Protein AF-A0A9E4CI07-F1 (afdb_monomer)

Structure (mmCIF, N/CA/C/O backbone):
data_AF-A0A9E4CI07-F1
#
_entry.id   AF-A0A9E4CI07-F1
#
loop_
_atom_site.group_PDB
_atom_site.id
_atom_site.type_symbol
_atom_site.label_atom_id
_atom_site.label_alt_id
_atom_site.label_comp_id
_atom_site.label_asym_id
_atom_site.label_entity_id
_atom_site.label_seq_id
_atom_site.pdbx_PDB_ins_code
_atom_site.Cartn_x
_atom_site.Cartn_y
_atom_site.Cartn_z
_atom_site.occupancy
_atom_site.B_iso_or_equiv
_atom_site.auth_seq_id
_atom_site.auth_comp_id
_atom_site.auth_asym_id
_atom_site.auth_atom_id
_atom_site.pdbx_PDB_model_num
ATOM 1 N N . MET A 1 1 ? 0.307 12.487 28.487 1.00 50.69 1 MET A N 1
ATOM 2 C CA . MET A 1 1 ? -0.354 12.007 27.255 1.00 50.69 1 MET A CA 1
ATOM 3 C C . MET A 1 1 ? 0.708 11.924 26.175 1.00 50.69 1 MET A C 1
ATOM 5 O O . MET A 1 1 ? 1.473 12.874 26.058 1.00 50.69 1 MET A O 1
ATOM 9 N N . ALA A 1 2 ? 0.831 10.793 25.477 1.00 63.06 2 ALA A N 1
ATOM 10 C CA . ALA A 1 2 ? 1.761 10.687 24.354 1.00 63.06 2 ALA A CA 1
ATOM 11 C C . ALA A 1 2 ? 1.263 11.586 23.209 1.00 63.06 2 ALA A C 1
ATOM 13 O O . ALA A 1 2 ? 0.061 11.643 22.947 1.00 63.06 2 ALA A O 1
ATOM 14 N N . GLY A 1 3 ? 2.168 12.349 22.594 1.00 70.44 3 GLY A N 1
ATOM 15 C CA . GLY A 1 3 ? 1.852 13.155 21.414 1.00 70.44 3 GLY A CA 1
ATOM 16 C C . GLY A 1 3 ? 1.550 12.277 20.193 1.00 70.44 3 GLY A C 1
ATOM 17 O O . GLY A 1 3 ? 1.716 11.058 20.268 1.00 70.44 3 GLY A O 1
ATOM 18 N N . PRO A 1 4 ? 1.113 12.872 19.070 1.00 83.50 4 PRO A N 1
ATOM 19 C CA . PRO A 1 4 ? 0.959 12.131 17.822 1.00 83.50 4 PRO A CA 1
ATOM 20 C C . PRO A 1 4 ? 2.275 11.429 17.462 1.00 83.50 4 PRO A C 1
ATOM 22 O O . PRO A 1 4 ? 3.349 12.029 17.547 1.00 83.50 4 PRO A O 1
ATOM 25 N N . ALA A 1 5 ? 2.188 10.162 17.066 1.00 91.12 5 ALA A N 1
ATOM 26 C CA . ALA A 1 5 ? 3.336 9.399 16.605 1.00 91.12 5 ALA A CA 1
ATOM 27 C C . ALA A 1 5 ? 3.464 9.536 15.086 1.00 91.12 5 ALA A C 1
ATOM 29 O O . ALA A 1 5 ? 2.497 9.336 14.349 1.00 91.12 5 ALA A O 1
ATOM 30 N N . VAL A 1 6 ? 4.669 9.866 14.624 1.00 95.12 6 VAL A N 1
ATOM 31 C CA . VAL A 1 6 ? 5.031 9.878 13.204 1.00 95.12 6 VAL A CA 1
ATOM 32 C C . VAL A 1 6 ? 6.136 8.856 13.001 1.00 95.12 6 VAL A C 1
ATOM 34 O O . VAL A 1 6 ? 7.165 8.915 13.672 1.00 95.12 6 VAL A O 1
ATOM 37 N N . THR A 1 7 ? 5.933 7.929 12.069 1.00 96.62 7 THR A N 1
ATOM 38 C CA . THR A 1 7 ? 6.939 6.939 11.676 1.00 96.62 7 THR A CA 1
ATOM 39 C C . THR A 1 7 ? 7.285 7.125 10.208 1.00 96.62 7 THR A C 1
ATOM 41 O O . THR A 1 7 ? 6.399 7.179 9.360 1.00 96.62 7 THR A O 1
ATOM 44 N N . ALA A 1 8 ? 8.580 7.206 9.910 1.00 97.81 8 ALA A N 1
ATOM 45 C CA . ALA A 1 8 ? 9.100 7.205 8.552 1.00 97.81 8 ALA A CA 1
ATOM 46 C C . ALA A 1 8 ? 9.945 5.949 8.335 1.00 97.81 8 ALA A C 1
ATOM 48 O O . ALA A 1 8 ? 10.816 5.628 9.143 1.00 97.81 8 ALA A O 1
ATOM 49 N N . THR A 1 9 ? 9.702 5.244 7.237 1.00 98.06 9 THR A N 1
ATOM 50 C CA . THR A 1 9 ? 10.473 4.063 6.841 1.00 98.06 9 THR A CA 1
ATOM 51 C C . THR A 1 9 ? 10.940 4.241 5.409 1.00 98.06 9 THR A C 1
ATOM 53 O O . THR A 1 9 ? 10.159 4.645 4.554 1.00 98.06 9 THR A O 1
ATOM 56 N N . LEU A 1 10 ? 12.212 3.947 5.152 1.00 97.94 10 LEU A N 1
ATOM 57 C CA . LEU A 1 10 ? 12.842 4.026 3.837 1.00 97.94 10 LEU A CA 1
ATOM 58 C C . LEU A 1 10 ? 13.632 2.739 3.600 1.00 97.94 10 LEU A C 1
ATOM 60 O O . LEU A 1 10 ? 14.233 2.206 4.532 1.00 97.94 10 LEU A O 1
ATOM 64 N N . GLY A 1 11 ? 13.649 2.252 2.364 1.00 95.06 11 GLY A N 1
ATOM 65 C CA . GLY A 1 11 ? 14.369 1.037 2.000 1.00 95.06 11 GLY A CA 1
ATOM 66 C C . GLY A 1 11 ? 14.844 1.048 0.553 1.00 95.06 11 GLY A C 1
ATOM 67 O O . GLY A 1 11 ? 14.189 1.608 -0.326 1.00 95.06 11 GLY A O 1
ATOM 68 N N . GLY A 1 12 ? 15.995 0.417 0.324 1.00 92.25 12 GLY A N 1
ATOM 69 C CA . GLY A 1 12 ? 16.526 0.101 -0.998 1.00 92.25 12 GLY A CA 1
ATOM 70 C C . GLY A 1 12 ? 16.619 -1.413 -1.155 1.00 92.25 12 GLY A C 1
ATOM 71 O O . GLY A 1 12 ? 17.187 -2.086 -0.297 1.00 92.25 12 GLY A O 1
ATOM 72 N N . PHE A 1 13 ? 16.063 -1.943 -2.239 1.00 86.69 13 PHE A N 1
ATOM 73 C CA . PHE A 1 13 ? 15.939 -3.377 -2.475 1.00 86.69 13 PHE A CA 1
ATOM 74 C C . PHE A 1 13 ? 16.586 -3.732 -3.809 1.00 86.69 13 PHE A C 1
ATOM 76 O O . PHE A 1 13 ? 16.235 -3.172 -4.847 1.00 86.69 13 PHE A O 1
ATOM 83 N N . ASN A 1 14 ? 17.542 -4.654 -3.772 1.00 79.44 14 ASN A N 1
ATOM 84 C CA . ASN A 1 14 ? 18.097 -5.292 -4.959 1.00 79.44 14 ASN A CA 1
ATOM 85 C C . ASN A 1 14 ? 17.428 -6.664 -5.090 1.00 79.44 14 ASN A C 1
ATOM 87 O O . ASN A 1 14 ? 17.238 -7.334 -4.075 1.00 79.44 14 ASN A O 1
ATOM 91 N N . GLY A 1 15 ? 17.018 -7.039 -6.300 1.00 66.94 15 GLY A N 1
ATOM 92 C CA . GLY A 1 15 ? 16.229 -8.239 -6.564 1.00 66.94 15 GLY A CA 1
ATOM 93 C C . GLY A 1 15 ? 16.784 -9.519 -5.935 1.00 66.94 15 GLY A C 1
ATOM 94 O O . GLY A 1 15 ? 17.980 -9.677 -5.692 1.00 66.94 15 GLY A O 1
ATOM 95 N N . ASN A 1 16 ? 15.891 -10.471 -5.679 1.00 58.31 16 ASN A N 1
ATOM 96 C CA . ASN A 1 16 ? 16.243 -11.737 -5.054 1.00 58.31 16 ASN A CA 1
ATOM 97 C C . ASN A 1 16 ? 16.946 -12.604 -6.108 1.00 58.31 16 ASN A C 1
ATOM 99 O O . ASN A 1 16 ? 16.318 -13.019 -7.080 1.00 58.31 16 ASN A O 1
ATOM 103 N N . ARG A 1 17 ? 18.233 -12.876 -5.891 1.00 47.97 17 ARG A N 1
ATOM 104 C CA . ARG A 1 17 ? 19.199 -13.624 -6.722 1.00 47.97 17 ARG A CA 1
ATOM 105 C C . ARG A 1 17 ? 18.847 -15.109 -6.989 1.00 47.97 17 ARG A C 1
ATOM 107 O O . ARG A 1 17 ? 19.738 -15.945 -7.054 1.00 47.97 17 ARG A O 1
ATOM 114 N N . SER A 1 18 ? 17.564 -15.461 -7.077 1.00 50.44 18 SER A N 1
ATOM 115 C CA . SER A 1 18 ? 17.084 -16.807 -7.397 1.00 50.44 18 SER A CA 1
ATOM 116 C C . SER A 1 18 ? 17.097 -16.987 -8.913 1.00 50.44 18 SER A C 1
ATOM 118 O O . SER A 1 18 ? 16.406 -16.257 -9.621 1.00 50.44 18 SER A O 1
ATOM 120 N N . GLU A 1 19 ? 17.869 -17.966 -9.383 1.00 46.06 19 GLU A N 1
ATOM 121 C CA . GLU A 1 19 ? 18.378 -18.208 -10.749 1.00 46.06 19 GLU A CA 1
ATOM 122 C C . GLU A 1 19 ? 17.332 -18.399 -11.877 1.00 46.06 19 GLU A C 1
ATOM 124 O O . GLU A 1 19 ? 17.650 -18.860 -12.967 1.00 46.06 19 GLU A O 1
ATOM 129 N N . THR A 1 20 ? 16.076 -18.019 -11.654 1.00 52.41 20 THR A N 1
ATOM 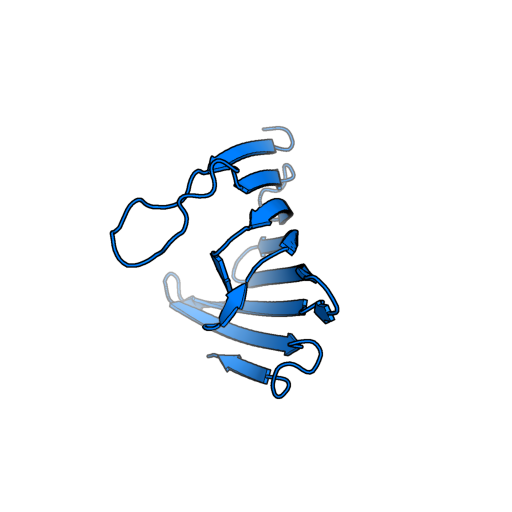130 C CA . THR A 1 20 ? 14.975 -18.043 -12.634 1.00 52.41 20 THR A CA 1
ATOM 131 C C . THR A 1 20 ? 14.353 -16.665 -12.868 1.00 52.41 20 THR A C 1
ATOM 133 O O . THR A 1 20 ? 13.658 -16.473 -13.862 1.00 52.41 20 THR A O 1
ATOM 136 N N . ASN A 1 21 ? 14.615 -15.691 -11.990 1.00 48.59 21 ASN A N 1
ATOM 137 C CA . ASN A 1 21 ? 14.212 -14.300 -12.171 1.00 48.59 21 ASN A CA 1
ATOM 138 C C . ASN A 1 21 ? 15.457 -13.504 -12.569 1.00 48.59 21 ASN A C 1
ATOM 140 O O . ASN A 1 21 ? 16.321 -13.237 -11.738 1.00 48.59 21 ASN A O 1
ATOM 144 N N . ASN A 1 22 ? 15.540 -13.110 -13.840 1.00 49.50 22 ASN A N 1
ATOM 145 C CA . ASN A 1 22 ? 16.594 -12.258 -14.404 1.00 49.50 22 ASN A CA 1
ATOM 146 C C . ASN A 1 22 ? 16.543 -10.808 -13.866 1.00 49.50 22 ASN A C 1
ATOM 148 O O . ASN A 1 22 ? 16.730 -9.845 -14.606 1.00 49.50 22 ASN A O 1
ATOM 152 N N . ASN A 1 23 ? 16.305 -10.622 -12.570 1.00 47.88 23 ASN A N 1
ATOM 153 C CA . ASN A 1 23 ? 16.393 -9.328 -11.911 1.00 47.88 23 ASN A CA 1
ATOM 154 C C . ASN A 1 23 ? 17.830 -9.059 -11.433 1.00 47.88 23 ASN A C 1
ATOM 156 O O . ASN A 1 23 ? 18.054 -8.709 -10.279 1.00 47.88 23 ASN A O 1
ATOM 160 N N . ASP A 1 24 ? 18.803 -9.260 -12.324 1.00 52.44 24 ASP A N 1
ATOM 161 C CA . ASP A 1 24 ? 20.186 -8.812 -12.152 1.00 52.44 24 ASP A CA 1
ATOM 162 C C . ASP A 1 24 ? 20.383 -7.598 -13.065 1.00 52.44 24 ASP A C 1
ATOM 164 O O . ASP A 1 24 ? 20.875 -7.689 -14.190 1.00 52.44 24 ASP A O 1
ATOM 168 N N . ASN A 1 25 ? 19.819 -6.462 -12.651 1.00 56.94 25 ASN A N 1
ATOM 169 C CA . ASN A 1 25 ? 19.789 -5.252 -13.476 1.00 56.94 25 ASN A CA 1
ATOM 170 C C . ASN A 1 25 ? 20.648 -4.106 -12.913 1.00 56.94 25 ASN A C 1
ATOM 172 O O . ASN A 1 25 ? 20.726 -3.054 -13.545 1.00 56.94 25 ASN A O 1
ATOM 176 N N . GLY A 1 26 ? 21.322 -4.319 -11.775 1.00 61.16 26 GLY A N 1
ATOM 177 C CA . GLY A 1 26 ? 22.159 -3.315 -11.110 1.00 61.16 26 GLY A CA 1
ATOM 178 C C . GLY A 1 26 ? 21.396 -2.084 -10.600 1.00 61.16 26 GLY A C 1
ATOM 179 O O . GLY A 1 26 ? 22.027 -1.116 -10.180 1.00 61.16 26 GLY A O 1
ATOM 180 N N . GLU A 1 27 ? 20.062 -2.097 -10.640 1.00 78.75 27 GLU A N 1
ATOM 181 C CA . GLU A 1 27 ? 19.195 -0.969 -10.312 1.00 78.75 27 GLU A CA 1
ATOM 182 C C . GLU A 1 27 ? 18.280 -1.349 -9.133 1.00 78.75 27 GLU A C 1
ATOM 184 O O . GLU A 1 27 ? 17.633 -2.394 -9.111 1.00 78.75 27 GLU A O 1
ATOM 189 N N . PHE A 1 28 ? 18.264 -0.507 -8.098 1.00 86.50 28 PHE A N 1
ATOM 190 C CA . P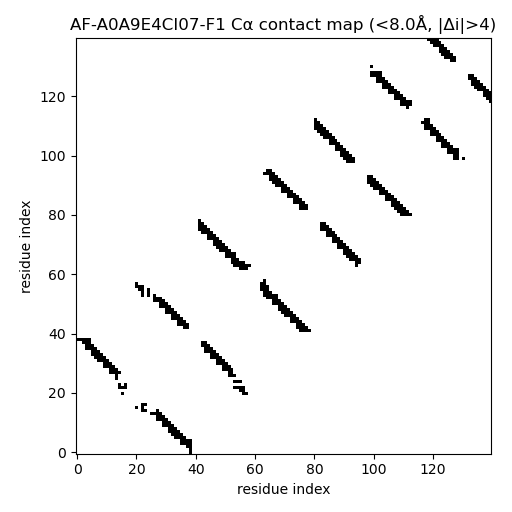HE A 1 28 ? 17.490 -0.758 -6.882 1.00 86.50 28 PHE A CA 1
ATOM 191 C C . PHE A 1 28 ? 16.032 -0.307 -7.049 1.00 86.50 28 PHE A C 1
ATOM 193 O O . PHE A 1 28 ? 15.742 0.701 -7.699 1.00 86.50 28 PHE A O 1
ATOM 200 N N . LEU A 1 29 ? 15.118 -1.009 -6.379 1.00 89.31 29 LEU A N 1
ATOM 201 C CA . LEU A 1 29 ? 13.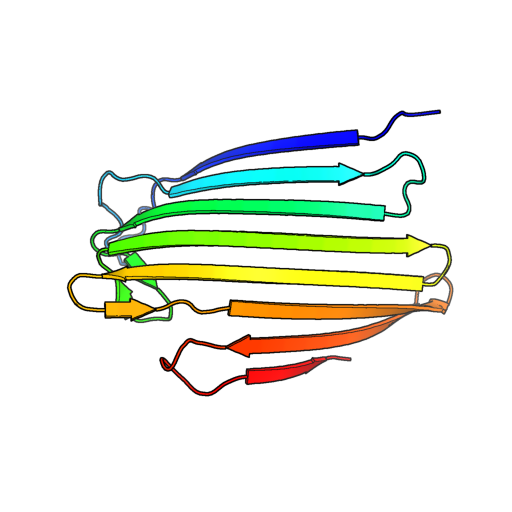821 -0.460 -5.994 1.00 89.31 29 LEU A CA 1
ATOM 202 C C . LEU A 1 29 ? 14.022 0.384 -4.735 1.00 89.31 29 LEU A C 1
ATOM 204 O O . LEU A 1 29 ? 14.536 -0.111 -3.733 1.00 89.31 29 LEU A O 1
ATOM 208 N N . TYR A 1 30 ? 13.575 1.632 -4.764 1.00 94.31 30 TYR A N 1
ATOM 209 C CA . TYR A 1 30 ? 13.506 2.483 -3.581 1.00 94.31 30 TYR A CA 1
ATOM 210 C C . TYR A 1 30 ? 12.059 2.578 -3.132 1.00 94.31 30 TYR A C 1
ATOM 212 O O . TYR A 1 30 ? 11.186 2.834 -3.959 1.00 94.31 30 TYR A O 1
ATOM 220 N N . ALA A 1 31 ? 11.802 2.392 -1.842 1.00 97.44 31 ALA A N 1
ATOM 221 C CA . ALA A 1 31 ? 10.470 2.539 -1.274 1.00 97.44 31 ALA A CA 1
ATOM 222 C C . ALA A 1 31 ? 10.509 3.344 0.021 1.00 97.44 31 ALA A C 1
ATOM 224 O O . ALA A 1 31 ? 11.489 3.310 0.769 1.00 97.44 31 ALA A O 1
ATOM 225 N N . GLY A 1 32 ? 9.419 4.055 0.282 1.00 98.12 32 GLY A N 1
ATOM 226 C CA . GLY A 1 32 ? 9.228 4.820 1.498 1.00 98.12 32 GLY A CA 1
ATOM 227 C C . GLY A 1 32 ? 7.786 4.779 1.979 1.00 98.12 32 GLY A C 1
ATOM 228 O O . GLY A 1 32 ? 6.859 4.641 1.179 1.00 98.12 32 GLY A O 1
ATOM 229 N N . ARG A 1 33 ? 7.612 4.921 3.292 1.00 98.38 33 ARG A N 1
ATOM 230 C CA . ARG A 1 33 ? 6.314 5.048 3.955 1.00 98.38 33 ARG A CA 1
ATOM 231 C C . ARG A 1 33 ? 6.382 6.105 5.048 1.00 98.38 33 ARG A C 1
ATOM 233 O O . ARG A 1 33 ? 7.343 6.138 5.817 1.00 98.38 33 ARG A O 1
ATOM 240 N N . LEU A 1 34 ? 5.343 6.927 5.124 1.00 98.31 34 LEU A N 1
ATOM 241 C CA . LEU A 1 34 ? 5.064 7.799 6.259 1.00 98.31 34 LEU A CA 1
ATOM 242 C C . LEU A 1 34 ? 3.767 7.329 6.910 1.00 98.31 34 LEU A C 1
ATOM 244 O O . LEU A 1 34 ? 2.772 7.145 6.214 1.00 98.31 34 LEU A O 1
ATOM 248 N N . ALA A 1 35 ? 3.790 7.135 8.224 1.00 97.38 35 ALA A N 1
ATOM 249 C CA . ALA A 1 35 ? 2.629 6.760 9.018 1.00 97.38 35 ALA A CA 1
ATOM 250 C C . ALA A 1 35 ? 2.410 7.764 10.153 1.00 97.38 35 ALA A C 1
ATOM 252 O O . ALA A 1 35 ? 3.364 8.184 10.814 1.00 97.38 35 ALA A O 1
ATOM 253 N N . LEU A 1 36 ? 1.152 8.132 10.376 1.00 96.00 36 LEU A N 1
ATOM 254 C CA . LEU A 1 36 ? 0.695 9.030 11.428 1.00 96.00 36 LEU A CA 1
ATOM 255 C C . LEU A 1 36 ? -0.328 8.296 12.297 1.00 96.00 36 LEU A C 1
ATOM 257 O O . LEU A 1 36 ? -1.343 7.831 11.787 1.00 96.00 36 LEU A O 1
ATOM 261 N N . ALA A 1 37 ? -0.104 8.284 13.607 1.00 94.38 37 ALA A N 1
ATOM 262 C CA . ALA A 1 37 ? -1.093 7.872 14.596 1.00 94.38 37 ALA A CA 1
ATOM 263 C C . ALA A 1 37 ? -1.363 9.049 15.550 1.00 94.38 37 ALA A C 1
ATOM 265 O O . ALA A 1 37 ? -0.510 9.372 16.388 1.00 94.38 37 ALA A O 1
ATOM 266 N N . PRO A 1 38 ? -2.501 9.758 15.412 1.00 88.69 38 PRO A N 1
ATOM 267 C CA . PRO A 1 38 ? -2.884 10.818 16.333 1.00 88.69 38 PRO A CA 1
ATOM 268 C C . PRO A 1 38 ? -3.025 10.311 17.771 1.00 88.69 38 PRO A C 1
ATOM 270 O O . PRO A 1 38 ? -3.257 9.132 18.029 1.00 88.69 38 PRO A O 1
ATOM 273 N N . SER A 1 39 ? -2.935 11.230 18.729 1.00 83.06 39 SER A N 1
ATOM 274 C CA . SER A 1 39 ? -2.903 10.928 20.165 1.00 83.06 39 SER A CA 1
ATOM 275 C C . SER A 1 39 ? -4.155 10.235 20.722 1.00 83.06 39 SER A C 1
ATOM 277 O O . SER A 1 39 ? -4.097 9.712 21.832 1.00 83.06 39 SER A O 1
ATOM 279 N N . SER A 1 40 ? -5.271 10.204 19.983 1.00 81.94 40 SER A N 1
ATOM 280 C CA . SER A 1 40 ? -6.456 9.421 20.357 1.00 81.94 40 SER A CA 1
ATOM 281 C C . SER A 1 40 ? -6.242 7.909 20.232 1.00 81.94 40 SER A C 1
ATOM 283 O O . SER A 1 40 ? -6.998 7.153 20.830 1.00 81.94 40 SER A O 1
ATOM 285 N N . GLY A 1 41 ? -5.246 7.456 19.459 1.00 80.50 41 GLY A N 1
ATOM 286 C CA . GLY A 1 41 ? -4.952 6.037 19.225 1.00 80.50 41 GLY A CA 1
ATOM 287 C C . GLY A 1 41 ? -5.966 5.304 18.337 1.00 80.50 41 GLY A C 1
ATOM 288 O O . GLY A 1 41 ? -5.670 4.219 17.853 1.00 80.50 41 GLY A O 1
ATOM 289 N N . SER A 1 42 ? -7.135 5.896 18.082 1.00 94.06 42 SER A N 1
ATOM 290 C CA . SER A 1 42 ? -8.197 5.299 17.265 1.00 94.06 42 SER A CA 1
ATOM 291 C C . SER A 1 42 ? -8.003 5.469 15.764 1.00 94.06 42 SER A C 1
ATOM 293 O O . SER A 1 42 ? -8.781 4.903 15.012 1.00 94.06 42 SER A O 1
ATOM 295 N N . LEU A 1 43 ? -7.054 6.291 15.308 1.00 96.00 43 LEU A N 1
ATOM 296 C CA . LEU A 1 43 ? -6.839 6.586 13.891 1.00 96.00 43 LEU A CA 1
ATOM 297 C C . LEU A 1 43 ? -5.381 6.326 13.518 1.00 96.00 43 LEU A C 1
ATOM 299 O O . LEU A 1 43 ? -4.469 6.746 14.222 1.00 96.00 43 LEU A O 1
ATOM 303 N N . GLU A 1 44 ? -5.175 5.702 12.371 1.00 97.12 44 GLU A N 1
ATOM 304 C CA . GLU A 1 44 ? -3.886 5.549 11.714 1.00 97.12 44 GLU A CA 1
ATOM 305 C C . GLU A 1 44 ? -4.043 5.975 10.255 1.00 97.12 44 GLU A C 1
ATOM 307 O O . GLU A 1 44 ? -5.037 5.646 9.603 1.00 97.12 44 GLU A O 1
ATOM 312 N N . LEU A 1 45 ? -3.072 6.735 9.757 1.00 97.69 45 LEU A N 1
ATOM 313 C CA . LEU A 1 45 ? -2.979 7.163 8.366 1.00 97.69 45 LEU A CA 1
ATOM 314 C C . LEU A 1 45 ? -1.612 6.773 7.818 1.00 97.69 45 LEU A C 1
ATOM 316 O O . LEU A 1 45 ? -0.600 6.952 8.499 1.00 97.69 45 LEU A O 1
ATOM 320 N N . GLY A 1 46 ? -1.573 6.308 6.577 1.00 98.19 46 GLY A N 1
ATOM 321 C CA . GLY A 1 46 ? -0.349 5.940 5.884 1.00 98.19 46 GLY A CA 1
ATOM 322 C C . GLY A 1 46 ? -0.312 6.479 4.464 1.00 98.19 46 GLY A C 1
ATOM 323 O O . GLY A 1 46 ? -1.332 6.556 3.785 1.00 98.19 46 GLY A O 1
ATOM 324 N N . VAL A 1 47 ? 0.882 6.847 4.006 1.00 98.62 47 VAL A N 1
ATOM 325 C CA . VAL A 1 47 ? 1.178 7.054 2.584 1.00 98.62 47 VAL A CA 1
ATOM 326 C C . VAL A 1 47 ? 2.467 6.333 2.233 1.00 98.62 47 VAL A C 1
ATOM 328 O O . VAL A 1 47 ? 3.431 6.345 3.005 1.00 98.62 47 VAL A O 1
ATOM 331 N N . ASN A 1 48 ? 2.504 5.712 1.063 1.00 98.44 48 ASN A N 1
ATOM 332 C CA . ASN A 1 48 ? 3.661 4.985 0.562 1.00 98.44 48 ASN A CA 1
ATOM 333 C C . ASN A 1 48 ? 3.954 5.349 -0.888 1.00 98.44 48 ASN A C 1
ATOM 335 O O . ASN A 1 48 ? 3.055 5.640 -1.673 1.00 98.44 48 ASN A O 1
ATOM 339 N N . ALA A 1 49 ? 5.230 5.293 -1.247 1.00 98.50 49 ALA A N 1
ATOM 340 C CA . ALA A 1 49 ? 5.674 5.429 -2.622 1.00 98.50 49 ALA A CA 1
ATOM 341 C C . ALA A 1 49 ? 6.863 4.509 -2.885 1.00 98.50 49 ALA A C 1
ATOM 343 O O . ALA A 1 49 ? 7.682 4.264 -1.997 1.00 98.50 49 ALA A O 1
ATOM 344 N N . ALA A 1 50 ? 6.967 4.015 -4.112 1.00 97.00 50 ALA A N 1
ATOM 345 C CA . ALA A 1 50 ? 8.098 3.229 -4.560 1.00 97.00 50 ALA A CA 1
ATOM 346 C C . ALA A 1 50 ? 8.462 3.555 -6.008 1.00 97.00 50 ALA A C 1
ATOM 348 O O . ALA A 1 50 ? 7.611 3.921 -6.818 1.00 97.00 50 ALA A O 1
ATOM 349 N N . TYR A 1 51 ? 9.742 3.420 -6.336 1.00 95.38 51 TYR A N 1
ATOM 350 C CA . TYR A 1 51 ? 10.269 3.689 -7.663 1.00 95.38 51 TYR A CA 1
ATOM 351 C C . TYR A 1 51 ? 11.371 2.697 -8.024 1.00 95.38 51 TYR A C 1
ATOM 353 O O . TYR A 1 51 ? 12.291 2.467 -7.237 1.00 95.38 51 TYR A O 1
ATOM 361 N N . SER A 1 52 ? 11.305 2.159 -9.238 1.00 92.00 52 SER A N 1
ATOM 362 C CA . SER A 1 52 ? 12.374 1.374 -9.849 1.00 92.00 52 SER A CA 1
ATOM 363 C C . SER A 1 52 ? 12.519 1.691 -11.332 1.00 92.00 52 SER A C 1
ATOM 365 O O . SER A 1 52 ? 11.624 2.217 -12.003 1.00 92.00 52 SER A O 1
ATOM 367 N N . ARG A 1 53 ? 13.688 1.341 -11.853 1.00 90.75 53 ARG A N 1
ATOM 368 C CA . ARG A 1 53 ? 13.928 1.164 -13.276 1.00 90.75 53 ARG A CA 1
ATOM 369 C C . ARG A 1 53 ? 14.279 -0.297 -13.479 1.00 90.75 53 ARG A C 1
ATOM 371 O O . ARG A 1 53 ? 15.189 -0.819 -12.846 1.00 90.75 53 ARG A O 1
ATOM 378 N N . ASP A 1 54 ? 13.521 -0.946 -14.337 1.00 86.88 54 ASP A N 1
ATOM 379 C CA . ASP A 1 54 ? 13.539 -2.385 -14.493 1.00 86.88 54 ASP A CA 1
ATOM 380 C C . ASP A 1 54 ? 14.027 -2.721 -15.901 1.00 86.88 54 ASP A C 1
ATOM 382 O O . ASP A 1 54 ? 13.602 -2.113 -16.887 1.00 86.88 54 ASP A O 1
ATOM 386 N N . ARG A 1 55 ? 14.950 -3.679 -16.013 1.00 79.88 55 ARG A N 1
ATOM 387 C CA . ARG A 1 55 ? 15.445 -4.161 -17.316 1.00 79.88 55 ARG A CA 1
ATOM 388 C C . ARG A 1 55 ? 14.845 -5.498 -17.732 1.00 79.88 55 ARG A C 1
ATOM 390 O O . ARG A 1 55 ? 14.774 -5.759 -18.928 1.00 79.88 55 ARG A O 1
ATOM 397 N N . ASN A 1 56 ? 14.463 -6.315 -16.754 1.00 77.56 56 ASN A N 1
ATOM 398 C CA . ASN A 1 56 ? 13.886 -7.642 -16.950 1.00 77.56 56 ASN A CA 1
ATOM 399 C C . ASN A 1 56 ? 13.149 -8.106 -15.676 1.00 77.56 56 ASN A C 1
ATOM 401 O O . ASN A 1 56 ? 13.434 -9.165 -15.119 1.00 77.56 56 ASN A O 1
ATOM 405 N N . ALA A 1 57 ? 12.272 -7.250 -15.147 1.00 79.31 57 ALA A N 1
ATOM 406 C CA . ALA A 1 57 ? 11.421 -7.623 -14.019 1.00 79.31 57 ALA A CA 1
ATOM 407 C C . ALA A 1 57 ? 10.207 -8.409 -14.523 1.00 79.31 57 ALA A C 1
ATOM 409 O O . ALA A 1 57 ? 9.800 -8.235 -15.663 1.00 79.31 57 ALA A O 1
ATOM 410 N N . THR A 1 58 ? 9.587 -9.210 -13.663 1.00 79.19 58 THR A N 1
ATOM 411 C CA . THR A 1 58 ? 8.268 -9.789 -13.949 1.00 79.19 58 THR A CA 1
ATOM 412 C C . THR A 1 58 ? 7.205 -8.930 -13.268 1.00 79.19 58 THR A C 1
ATOM 414 O O . THR A 1 58 ? 7.252 -8.746 -12.049 1.00 79.19 58 THR A O 1
ATOM 417 N N . VAL A 1 59 ? 6.261 -8.380 -14.031 1.00 76.25 59 VAL A N 1
ATOM 418 C CA . VAL A 1 59 ? 5.140 -7.569 -13.528 1.00 76.25 59 VAL A CA 1
ATOM 419 C C . VAL A 1 59 ? 3.849 -8.144 -14.096 1.00 76.25 59 VAL A C 1
ATOM 421 O O . VAL A 1 59 ? 3.729 -8.298 -15.303 1.00 76.25 59 VAL A O 1
ATOM 424 N N . ALA A 1 60 ? 2.901 -8.494 -13.221 1.00 72.38 60 ALA A N 1
ATOM 425 C CA . ALA A 1 60 ? 1.640 -9.146 -13.601 1.00 72.38 60 ALA A CA 1
ATOM 426 C C . ALA A 1 60 ? 1.814 -10.428 -14.452 1.00 72.38 60 ALA A C 1
ATOM 428 O O . ALA A 1 60 ? 0.965 -10.755 -15.270 1.00 72.38 60 ALA A O 1
ATOM 429 N N . GLY A 1 61 ? 2.914 -11.162 -14.248 1.00 73.81 61 GLY A N 1
ATOM 430 C CA . GLY A 1 61 ? 3.228 -12.384 -15.001 1.00 73.81 61 GLY A CA 1
ATOM 431 C C . GLY A 1 61 ? 3.966 -12.155 -16.323 1.00 73.81 61 GLY A C 1
ATOM 432 O O . GLY A 1 61 ? 4.433 -13.122 -16.913 1.00 73.81 61 GLY A O 1
ATOM 433 N N . GLU A 1 62 ? 4.151 -10.901 -16.741 1.00 76.56 62 GLU A N 1
ATOM 434 C CA . GLU A 1 62 ? 4.807 -10.528 -17.997 1.00 76.56 62 GLU A CA 1
ATOM 435 C C . GLU A 1 62 ? 6.204 -9.937 -17.763 1.00 76.56 62 GLU A C 1
ATOM 437 O O . GLU A 1 62 ? 6.477 -9.319 -16.726 1.00 76.56 62 GLU A O 1
ATOM 442 N N . SER A 1 63 ? 7.101 -10.094 -18.743 1.00 82.69 63 SER A N 1
ATOM 443 C CA . SER A 1 63 ? 8.418 -9.444 -18.706 1.00 82.69 63 SER A CA 1
ATOM 444 C C . SER A 1 63 ? 8.266 -7.933 -18.899 1.00 82.69 63 SER A C 1
ATOM 446 O O . SER A 1 63 ? 7.662 -7.455 -19.858 1.00 82.69 63 SER A O 1
ATOM 448 N N . PHE A 1 64 ? 8.848 -7.167 -17.984 1.00 84.56 64 PHE A N 1
ATOM 449 C CA . PHE A 1 64 ? 8.769 -5.720 -17.926 1.00 84.56 64 PHE A CA 1
ATOM 450 C C . PHE A 1 64 ? 10.159 -5.086 -17.991 1.00 84.56 64 PHE A C 1
ATOM 452 O O . PHE A 1 64 ? 11.067 -5.383 -17.204 1.00 84.56 64 PHE A O 1
ATOM 459 N N . ARG A 1 65 ? 10.281 -4.131 -18.916 1.00 88.81 65 ARG A N 1
ATOM 460 C CA . ARG A 1 65 ? 11.429 -3.242 -19.065 1.00 88.81 65 ARG A CA 1
ATOM 461 C C . ARG A 1 65 ? 10.941 -1.803 -19.132 1.00 88.81 65 ARG A C 1
ATOM 463 O O . ARG A 1 65 ? 10.233 -1.434 -20.069 1.00 88.81 65 ARG A O 1
ATOM 470 N N . GLY A 1 66 ? 11.339 -0.976 -18.174 1.00 91.38 66 GLY A N 1
ATOM 471 C CA . GLY A 1 66 ? 10.791 0.367 -18.074 1.00 91.38 66 GLY A CA 1
ATOM 472 C C . GLY A 1 66 ? 11.028 1.068 -16.746 1.00 91.38 66 GLY A C 1
ATOM 473 O O . GLY A 1 66 ? 11.867 0.669 -15.944 1.00 91.38 66 GLY A O 1
ATOM 474 N N . LYS A 1 67 ? 10.280 2.149 -16.527 1.00 93.69 67 LYS A N 1
ATOM 475 C CA . LYS A 1 67 ? 10.177 2.821 -15.228 1.00 93.69 67 LYS A CA 1
ATOM 476 C C . LYS A 1 67 ? 8.905 2.354 -14.545 1.00 93.69 67 LYS A C 1
ATOM 478 O O . 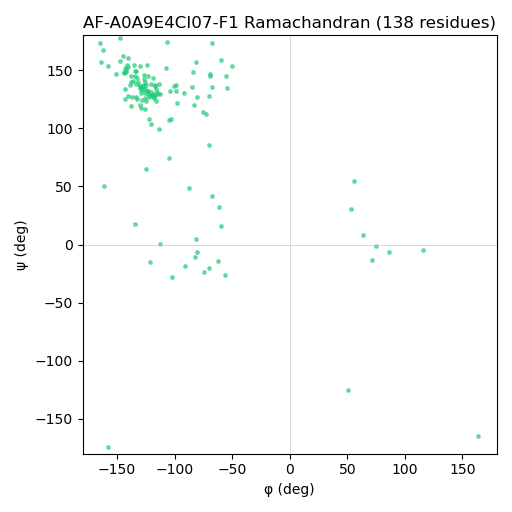LYS A 1 67 ? 7.840 2.398 -15.158 1.00 93.69 67 LYS A O 1
ATOM 483 N N . ARG A 1 68 ? 9.014 1.981 -13.278 1.00 93.00 68 ARG A N 1
ATOM 484 C CA . ARG A 1 68 ? 7.877 1.647 -12.432 1.00 93.00 68 ARG A CA 1
ATOM 485 C C . ARG A 1 68 ? 7.823 2.622 -11.271 1.00 93.00 68 ARG A C 1
ATOM 487 O O . ARG A 1 68 ? 8.803 2.803 -10.553 1.00 93.00 68 ARG A O 1
ATOM 494 N N . PHE A 1 69 ? 6.666 3.234 -11.096 1.00 95.94 69 PHE A N 1
ATOM 495 C CA . PHE A 1 69 ? 6.327 4.030 -9.929 1.00 95.94 69 PHE A CA 1
ATOM 496 C C . PHE A 1 69 ? 5.096 3.416 -9.272 1.00 95.94 69 PHE A C 1
ATOM 498 O O . PHE A 1 69 ? 4.176 3.016 -9.977 1.00 95.94 69 PHE A O 1
ATOM 505 N N . LEU A 1 70 ? 5.084 3.337 -7.947 1.00 97.19 70 LEU A N 1
ATOM 506 C CA . LEU A 1 70 ? 3.913 2.966 -7.164 1.00 97.19 70 LEU A CA 1
ATOM 507 C C . LEU A 1 70 ? 3.669 4.042 -6.119 1.00 97.19 70 LEU A C 1
ATOM 509 O O . LEU A 1 70 ? 4.618 4.562 -5.534 1.00 97.19 70 LEU A O 1
ATOM 513 N N . ALA A 1 71 ? 2.407 4.338 -5.857 1.00 98.56 71 ALA A N 1
ATOM 514 C CA . ALA A 1 71 ? 1.989 5.180 -4.755 1.00 98.56 71 ALA A CA 1
ATOM 515 C C . ALA A 1 71 ? 0.718 4.616 -4.135 1.00 98.56 71 ALA A C 1
ATOM 517 O O . ALA A 1 71 ? -0.075 3.958 -4.804 1.00 98.56 71 ALA A O 1
ATOM 518 N N . GLY A 1 72 ? 0.522 4.886 -2.857 1.00 98.69 72 GLY A N 1
ATOM 519 C CA . GLY A 1 72 ? -0.683 4.485 -2.164 1.00 98.69 72 GLY A CA 1
ATOM 520 C C . GLY A 1 72 ? -0.849 5.214 -0.851 1.00 98.69 72 GLY A C 1
ATOM 521 O O . GLY A 1 72 ? 0.025 5.970 -0.412 1.00 98.69 72 GLY A O 1
ATOM 522 N N . GLY A 1 73 ? -1.999 4.981 -0.246 1.00 98.69 73 GLY A N 1
ATOM 523 C CA . GLY A 1 73 ? -2.282 5.441 1.093 1.00 98.69 73 GLY A CA 1
ATOM 524 C C . GLY A 1 73 ? -3.377 4.617 1.729 1.00 98.69 73 GLY A C 1
ATOM 525 O O . GLY A 1 73 ? -4.227 4.048 1.045 1.00 98.69 73 GLY A O 1
ATOM 526 N N . ASP A 1 74 ? -3.337 4.579 3.048 1.00 98.69 74 ASP A N 1
ATOM 527 C CA . ASP A 1 74 ? -4.241 3.800 3.869 1.00 98.69 74 ASP A CA 1
ATOM 528 C C . ASP A 1 74 ? -4.741 4.609 5.058 1.00 98.69 74 ASP A C 1
ATOM 530 O O . ASP A 1 74 ? -4.116 5.562 5.533 1.00 98.69 74 ASP A O 1
ATOM 534 N N . ILE A 1 75 ? -5.915 4.208 5.517 1.00 98.44 75 ILE A N 1
ATOM 535 C CA . ILE A 1 75 ? -6.551 4.700 6.723 1.00 98.44 75 ILE A CA 1
ATOM 536 C C . ILE A 1 75 ? -7.048 3.503 7.513 1.00 98.44 75 ILE A C 1
ATOM 538 O O . ILE A 1 75 ? -7.640 2.573 6.961 1.00 98.44 75 ILE A O 1
ATOM 542 N N . ARG A 1 76 ? -6.856 3.548 8.825 1.00 98.25 76 ARG A N 1
ATOM 543 C CA . ARG A 1 76 ? -7.472 2.620 9.765 1.00 98.25 76 ARG A CA 1
ATOM 544 C C . ARG A 1 76 ? -8.054 3.416 10.913 1.00 98.25 76 ARG A C 1
ATOM 546 O O . ARG A 1 76 ? -7.352 4.173 11.571 1.00 98.25 76 ARG A O 1
ATOM 553 N N . TRP A 1 77 ? -9.335 3.220 11.167 1.00 97.94 77 TRP A N 1
ATOM 554 C CA . TRP A 1 77 ? -10.018 3.744 12.330 1.00 97.94 77 TRP A CA 1
ATOM 555 C C . TRP A 1 77 ? -10.592 2.599 13.159 1.00 97.94 77 TRP A C 1
ATOM 557 O O . TRP A 1 77 ? -11.282 1.725 12.634 1.00 97.94 77 TRP A O 1
ATOM 567 N N . GLN A 1 78 ? -10.298 2.594 14.453 1.00 96.62 78 GLN A N 1
ATOM 568 C CA . GLN A 1 78 ? -10.804 1.608 15.393 1.00 96.62 78 GLN A CA 1
ATOM 569 C C . GLN A 1 78 ? -11.218 2.292 16.692 1.00 96.62 78 GLN A C 1
ATOM 571 O O . GLN A 1 78 ? -10.393 2.886 17.387 1.00 96.62 78 GLN A O 1
ATOM 576 N N . ASP A 1 79 ? -12.500 2.177 17.027 1.00 95.50 79 ASP A N 1
ATOM 577 C CA . ASP A 1 79 ? -13.067 2.717 18.259 1.00 95.50 79 ASP A CA 1
ATOM 578 C C . ASP A 1 79 ? -14.138 1.773 18.813 1.00 95.50 79 ASP A C 1
ATOM 580 O O . ASP A 1 79 ? -15.078 1.372 18.118 1.00 95.50 79 ASP A O 1
ATOM 584 N N . GLY A 1 80 ? -13.965 1.370 20.072 1.00 94.06 80 GLY A N 1
ATOM 585 C CA . GLY A 1 80 ? -14.797 0.349 20.705 1.00 94.06 80 GLY A CA 1
ATOM 586 C C . GLY A 1 80 ? -14.909 -0.936 19.857 1.00 94.06 80 GLY A C 1
ATOM 587 O O . GLY A 1 80 ? -13.882 -1.535 19.529 1.00 94.06 80 GLY A O 1
ATOM 588 N N . PRO A 1 81 ? -16.131 -1.402 19.520 1.00 96.81 81 PRO A N 1
ATOM 589 C CA . PRO A 1 81 ? -16.334 -2.624 18.745 1.00 96.81 81 PRO A CA 1
ATOM 590 C C . PRO A 1 81 ? -16.158 -2.434 17.232 1.00 96.81 81 PRO A C 1
ATOM 592 O O . PRO A 1 81 ? -16.229 -3.425 16.506 1.00 96.81 81 PRO A O 1
ATOM 595 N N . VAL A 1 82 ? -15.980 -1.201 16.743 1.00 97.88 82 VAL A N 1
ATOM 596 C CA . VAL A 1 82 ? -16.006 -0.883 15.311 1.00 97.88 82 VAL A CA 1
ATOM 597 C C . VAL A 1 82 ? -14.593 -0.794 14.743 1.00 97.88 82 VAL A C 1
ATOM 599 O O . VAL A 1 82 ? -13.705 -0.177 15.330 1.00 97.88 82 VAL A O 1
ATOM 602 N N . LEU A 1 83 ? -14.412 -1.375 13.559 1.00 98.06 83 LEU A N 1
ATOM 603 C CA . LEU A 1 83 ? -13.235 -1.217 12.712 1.00 98.06 83 LEU A CA 1
ATOM 604 C C . LEU A 1 83 ? -13.673 -0.688 11.345 1.00 98.06 83 LEU A C 1
ATOM 606 O O . LEU A 1 83 ? -14.544 -1.277 10.712 1.00 98.06 83 LEU A O 1
ATOM 610 N N . LEU A 1 84 ? -13.027 0.368 10.865 1.00 98.50 84 LEU A N 1
ATOM 611 C CA . LEU A 1 84 ? -13.084 0.809 9.475 1.00 98.50 84 LEU A CA 1
ATOM 612 C C . LEU A 1 84 ? -11.657 0.913 8.950 1.00 98.50 84 LEU A C 1
ATOM 614 O O . LEU A 1 84 ? -10.790 1.469 9.617 1.00 98.50 84 LEU A O 1
ATOM 618 N N . ALA A 1 85 ? -11.389 0.385 7.767 1.00 98.56 85 ALA A N 1
ATOM 619 C CA . ALA A 1 85 ? -10.081 0.514 7.144 1.00 98.56 85 ALA A CA 1
ATOM 620 C C . ALA A 1 85 ? -10.203 0.588 5.628 1.00 98.56 85 ALA A C 1
ATOM 622 O O . ALA A 1 85 ? -11.180 0.115 5.053 1.00 98.56 85 ALA A O 1
ATOM 623 N N . GLY A 1 86 ? -9.197 1.140 4.971 1.00 98.69 86 GLY A N 1
ATOM 624 C CA . GLY A 1 86 ? -9.103 1.097 3.524 1.00 98.69 86 GLY A CA 1
ATOM 625 C C . GLY A 1 86 ? -7.711 1.448 3.046 1.00 98.69 86 GLY A C 1
ATOM 626 O O . GLY A 1 86 ? -6.962 2.124 3.747 1.00 98.69 86 GLY A O 1
ATOM 627 N N . GLU A 1 87 ? -7.392 0.988 1.847 1.00 98.75 87 GLU A N 1
ATOM 628 C CA . GLU A 1 87 ? -6.149 1.291 1.148 1.00 98.75 87 GLU A CA 1
ATOM 629 C C . GLU A 1 87 ? -6.482 1.607 -0.305 1.00 98.75 87 GLU A C 1
ATOM 631 O O . GLU A 1 87 ? -7.343 0.958 -0.898 1.00 98.75 87 GLU A O 1
ATOM 636 N N . TYR A 1 88 ? -5.795 2.592 -0.871 1.00 98.81 88 TYR A N 1
ATOM 637 C CA . TYR A 1 88 ? -5.764 2.861 -2.300 1.00 98.81 88 TYR A CA 1
ATOM 638 C C . TYR A 1 88 ? -4.337 2.683 -2.810 1.00 98.81 88 TYR A C 1
ATOM 640 O O . TYR A 1 88 ? -3.389 3.186 -2.203 1.00 98.81 88 TYR A O 1
ATOM 648 N N . ILE A 1 89 ? -4.196 2.023 -3.956 1.00 98.31 89 ILE A N 1
ATOM 649 C CA . ILE A 1 89 ? -2.928 1.831 -4.651 1.00 98.31 89 ILE A CA 1
ATOM 650 C C . ILE A 1 89 ? -3.032 2.292 -6.101 1.00 98.31 89 ILE A C 1
ATOM 652 O O . ILE A 1 89 ? -4.051 2.135 -6.770 1.00 98.31 89 ILE A O 1
ATOM 656 N N . TYR A 1 90 ? -1.927 2.831 -6.592 1.00 98.31 90 TYR A N 1
ATOM 657 C CA . TYR A 1 90 ? -1.724 3.258 -7.964 1.00 98.31 90 TYR A CA 1
ATOM 658 C C . TYR A 1 90 ? -0.329 2.836 -8.408 1.00 98.31 90 TYR A C 1
ATOM 660 O O . TYR A 1 90 ? 0.640 2.982 -7.657 1.00 98.31 90 TYR A O 1
ATOM 668 N N . ALA A 1 91 ? -0.203 2.375 -9.646 1.00 96.69 91 ALA A N 1
ATOM 669 C CA . ALA A 1 91 ? 1.087 2.227 -10.296 1.00 96.69 91 ALA A CA 1
ATOM 670 C C . ALA A 1 91 ? 1.121 2.997 -11.616 1.00 96.69 91 ALA A C 1
ATOM 672 O O . ALA A 1 91 ? 0.097 3.206 -12.245 1.00 96.69 91 ALA A O 1
ATOM 673 N N . SER A 1 92 ? 2.316 3.396 -12.042 1.00 96.69 92 SER A N 1
ATOM 674 C CA . SER A 1 92 ? 2.606 3.851 -13.400 1.00 96.69 92 SER A CA 1
ATOM 675 C C . SER A 1 92 ? 3.764 3.021 -13.937 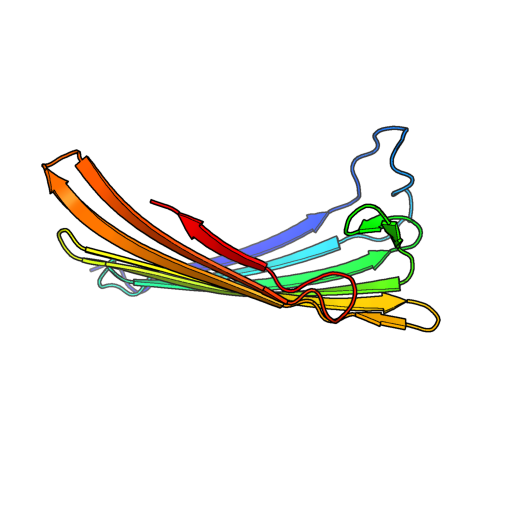1.00 96.69 92 SER A C 1
ATOM 677 O O . SER A 1 92 ? 4.871 3.034 -13.384 1.00 96.69 92 SER A O 1
ATOM 679 N N . LEU A 1 93 ? 3.486 2.258 -14.989 1.00 94.38 93 LEU A N 1
ATOM 680 C CA . LEU A 1 93 ? 4.393 1.316 -15.632 1.00 94.38 93 LEU A CA 1
ATOM 681 C C . LEU A 1 93 ? 4.696 1.825 -17.040 1.00 94.38 93 LEU A C 1
ATOM 683 O O . LEU A 1 93 ? 3.901 1.652 -17.958 1.00 94.38 93 LEU A O 1
ATOM 687 N N . LYS A 1 94 ? 5.850 2.471 -17.213 1.00 94.75 94 LYS A N 1
ATOM 688 C CA . LYS A 1 94 ? 6.271 3.080 -18.483 1.00 94.75 94 LYS A CA 1
ATOM 689 C C . LYS A 1 94 ? 7.305 2.209 -19.173 1.00 94.75 94 LYS A C 1
ATOM 691 O O . LYS A 1 94 ? 8.456 2.186 -18.730 1.00 94.75 94 LYS A O 1
ATOM 696 N N . SER A 1 95 ? 6.928 1.549 -20.262 1.00 90.44 95 SER A N 1
ATOM 697 C CA . SER A 1 95 ? 7.828 0.784 -21.130 1.00 90.44 95 SER A CA 1
ATOM 698 C C . SER A 1 95 ? 8.070 1.513 -22.459 1.00 90.44 95 SER A C 1
ATOM 700 O O . SER A 1 95 ? 7.515 2.582 -22.725 1.00 90.44 95 SER A O 1
ATOM 702 N N . SER A 1 96 ? 8.958 0.983 -23.304 1.00 81.38 96 SER A N 1
ATOM 703 C CA . SER A 1 96 ? 9.225 1.548 -24.632 1.00 81.38 96 SER A CA 1
ATOM 704 C C . SER A 1 96 ? 8.033 1.322 -25.568 1.00 81.38 96 SER A C 1
ATOM 706 O O . SER A 1 96 ? 8.004 0.338 -26.302 1.00 81.38 96 SER A O 1
ATOM 708 N N . GLY A 1 97 ? 7.058 2.232 -25.526 1.00 80.81 97 GLY A N 1
ATOM 709 C CA . GLY A 1 97 ? 5.892 2.246 -26.416 1.00 80.81 97 GLY A CA 1
ATOM 710 C C . GLY A 1 97 ? 4.542 2.042 -25.728 1.00 80.81 97 GLY A C 1
ATOM 711 O O . GLY A 1 97 ? 3.523 2.169 -26.399 1.00 80.81 97 GLY A O 1
ATOM 712 N N . ALA A 1 98 ? 4.514 1.772 -24.421 1.00 87.38 98 ALA A N 1
ATOM 713 C CA . ALA A 1 98 ? 3.276 1.640 -23.660 1.00 87.38 98 ALA A CA 1
ATOM 714 C C . ALA A 1 98 ? 3.411 2.243 -22.257 1.00 87.38 98 ALA A C 1
ATOM 716 O O . ALA A 1 98 ? 4.481 2.230 -21.642 1.00 87.38 98 ALA A O 1
ATOM 717 N N . GLU A 1 99 ? 2.300 2.760 -21.752 1.00 93.12 99 GLU A N 1
ATOM 718 C CA . GLU A 1 99 ? 2.140 3.180 -20.368 1.00 93.12 99 GLU A CA 1
ATOM 719 C C . GLU A 1 99 ? 0.871 2.529 -19.830 1.00 93.12 99 GLU A C 1
ATOM 721 O O . GLU A 1 99 ? -0.162 2.575 -20.492 1.00 93.12 99 GLU A O 1
ATOM 726 N N . ILE A 1 100 ? 0.983 1.894 -18.667 1.00 93.31 100 ILE A N 1
ATOM 727 C CA . ILE A 1 100 ? -0.127 1.230 -17.983 1.00 93.31 100 ILE A CA 1
ATOM 728 C C . ILE A 1 100 ? -0.186 1.795 -16.570 1.00 93.31 100 ILE A C 1
ATOM 730 O O . ILE A 1 100 ? 0.835 1.839 -15.875 1.00 93.31 100 ILE A O 1
ATOM 734 N N . ASN A 1 101 ? -1.371 2.211 -16.142 1.00 96.44 101 ASN A N 1
ATOM 735 C CA . ASN A 1 101 ? -1.595 2.881 -14.872 1.00 96.44 101 ASN A CA 1
ATOM 736 C C . ASN A 1 101 ? -2.660 2.167 -14.030 1.00 96.44 101 ASN A C 1
ATOM 738 O O . ASN A 1 101 ? -3.741 2.720 -13.805 1.00 96.44 101 ASN A O 1
ATOM 742 N N . PRO A 1 102 ? -2.400 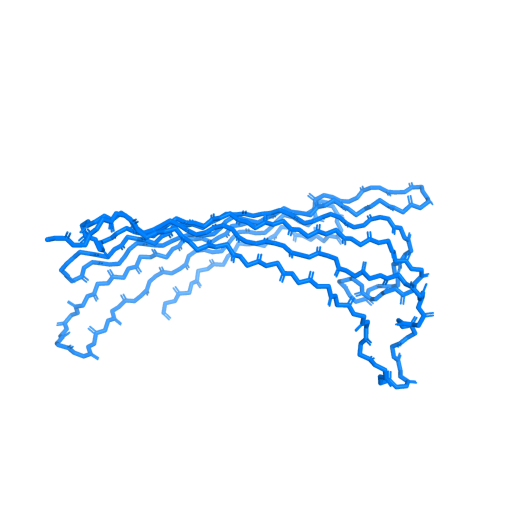0.924 -13.582 1.00 96.19 102 PRO A N 1
ATOM 743 C CA . PRO A 1 102 ? -3.396 0.188 -12.834 1.00 96.19 102 PRO A CA 1
ATOM 744 C C . PRO A 1 102 ? -3.601 0.832 -11.462 1.00 96.19 102 PRO A C 1
ATOM 746 O O . PRO A 1 102 ? -2.659 1.320 -10.826 1.00 96.19 102 PRO A O 1
ATOM 749 N N . ALA A 1 103 ? -4.840 0.797 -10.992 1.00 98.19 103 ALA A N 1
ATOM 750 C CA . ALA A 1 103 ? -5.224 1.337 -9.701 1.00 98.19 103 ALA A CA 1
ATOM 751 C C . ALA A 1 103 ? -6.248 0.434 -9.028 1.00 98.19 103 ALA A C 1
ATOM 753 O O . ALA A 1 103 ? -7.010 -0.277 -9.681 1.00 98.19 103 ALA A O 1
ATOM 754 N N . GLY A 1 104 ? -6.295 0.479 -7.709 1.00 98.19 104 GLY A N 1
ATOM 755 C CA . GLY A 1 104 ? -7.294 -0.259 -6.963 1.00 98.19 104 GLY A CA 1
ATOM 756 C C . GLY A 1 104 ? -7.435 0.254 -5.554 1.00 98.19 104 GLY A C 1
ATOM 757 O O . GLY A 1 104 ? -6.613 1.026 -5.065 1.00 98.19 104 GLY A O 1
ATOM 758 N N . PHE A 1 105 ? -8.495 -0.188 -4.906 1.00 98.62 105 PHE A N 1
ATOM 759 C CA . PHE A 1 105 ? -8.697 0.062 -3.498 1.00 98.62 105 PHE A CA 1
ATOM 760 C C . PHE A 1 105 ? -9.381 -1.116 -2.836 1.00 98.62 105 PHE A C 1
ATOM 762 O O . PHE A 1 105 ? -10.030 -1.934 -3.491 1.00 98.62 105 PHE A O 1
ATOM 769 N N . HIS A 1 106 ? -9.285 -1.139 -1.516 1.00 98.50 106 HIS A N 1
ATOM 770 C CA . HIS A 1 106 ? -10.207 -1.902 -0.705 1.00 98.50 106 HIS A CA 1
ATOM 771 C C . HIS A 1 106 ? -10.779 -1.046 0.417 1.00 98.50 106 HIS A C 1
ATOM 773 O O . HIS A 1 106 ? -10.150 -0.096 0.885 1.00 98.50 106 HIS A O 1
ATOM 779 N N . ALA A 1 107 ? -11.969 -1.420 0.866 1.00 98.56 107 ALA A N 1
ATOM 780 C CA . ALA A 1 107 ? -12.605 -0.882 2.055 1.00 98.56 107 ALA A CA 1
ATOM 781 C C . ALA A 1 107 ? -13.063 -2.045 2.933 1.00 98.56 107 ALA A C 1
ATOM 783 O O . ALA A 1 107 ? -13.676 -2.994 2.450 1.00 98.56 107 ALA A O 1
ATOM 784 N N . THR A 1 108 ? -12.763 -1.966 4.221 1.00 98.62 108 THR A N 1
ATOM 785 C CA . THR A 1 108 ? -13.075 -2.981 5.220 1.00 98.62 108 THR A CA 1
ATOM 786 C C . THR A 1 108 ? -13.899 -2.354 6.334 1.00 98.62 108 THR A C 1
ATOM 788 O O . THR A 1 108 ? -13.525 -1.315 6.877 1.00 98.62 108 THR A O 1
ATOM 791 N N . ALA A 1 109 ? -14.985 -3.015 6.714 1.00 98.50 109 ALA A N 1
ATOM 792 C CA . ALA A 1 109 ? -15.750 -2.731 7.916 1.00 98.50 109 ALA A CA 1
ATOM 793 C C . ALA A 1 109 ? -15.744 -3.962 8.825 1.00 98.50 109 ALA A C 1
ATOM 795 O O . ALA A 1 109 ? -15.794 -5.096 8.352 1.00 98.50 109 ALA A O 1
ATOM 796 N N . GLY A 1 110 ? -15.683 -3.744 10.133 1.00 98.19 110 GLY A N 1
ATOM 797 C CA . GLY A 1 110 ? -15.697 -4.811 11.118 1.00 98.19 110 GLY A CA 1
ATOM 798 C C . GLY A 1 110 ? -16.461 -4.438 12.375 1.00 98.19 110 GLY A C 1
ATOM 799 O O . GLY A 1 110 ? -16.471 -3.275 12.779 1.00 98.19 110 GLY A O 1
A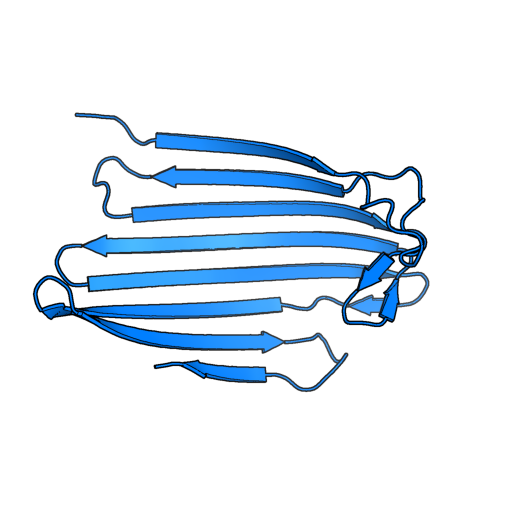TOM 800 N N . TYR A 1 111 ? -17.072 -5.438 13.007 1.00 98.25 111 TYR A N 1
ATOM 801 C CA . TYR A 1 111 ? -17.792 -5.270 14.267 1.00 98.25 111 TYR A CA 1
ATOM 802 C C . TYR A 1 111 ? -17.559 -6.450 15.213 1.00 98.25 111 TYR A C 1
ATOM 804 O O . TYR A 1 111 ? -17.755 -7.607 14.833 1.00 98.25 111 TYR A O 1
ATOM 812 N N . MET A 1 112 ? -17.150 -6.167 16.450 1.00 98.12 112 MET A N 1
ATOM 813 C CA . MET A 1 112 ? -16.999 -7.181 17.497 1.00 98.12 112 MET A CA 1
ATOM 814 C C . MET A 1 112 ? -18.377 -7.650 17.982 1.00 98.12 112 MET A C 1
ATOM 816 O O . MET A 1 112 ? -19.106 -6.899 18.628 1.00 98.12 112 MET A O 1
ATOM 820 N N . VAL A 1 113 ? -18.732 -8.903 17.696 1.00 97.81 113 VAL A N 1
ATOM 821 C CA . VAL A 1 113 ? -19.992 -9.528 18.145 1.00 97.81 113 VAL A CA 1
ATOM 822 C C . VAL A 1 113 ? -19.848 -10.256 19.485 1.00 97.81 113 VAL A C 1
ATOM 824 O O . VAL A 1 113 ? -20.837 -10.492 20.173 1.00 97.81 113 VAL A O 1
ATOM 827 N N . ALA A 1 114 ? -18.614 -10.569 19.883 1.00 96.88 114 ALA A N 1
ATOM 828 C CA . ALA A 1 114 ? -18.245 -11.045 21.215 1.00 96.88 114 ALA A CA 1
ATOM 829 C C . ALA A 1 114 ? -16.835 -10.542 21.564 1.00 96.88 114 ALA A C 1
ATOM 831 O O . ALA A 1 114 ? -16.173 -9.934 20.729 1.00 96.88 114 ALA A O 1
ATOM 832 N N . GLN A 1 115 ? -16.333 -10.827 22.770 1.00 93.50 115 GLN A N 1
ATOM 833 C CA . GLN A 1 115 ? -14.998 -10.373 23.206 1.00 93.50 115 GLN A CA 1
ATOM 834 C C . GLN A 1 115 ? -13.853 -10.807 22.272 1.00 93.50 115 GLN A C 1
ATOM 836 O O . GLN A 1 115 ? -12.829 -10.137 22.207 1.00 93.50 115 GLN A O 1
ATOM 841 N N . ASN A 1 116 ? -14.025 -11.912 21.548 1.00 95.31 116 ASN A N 1
ATOM 842 C CA . ASN A 1 116 ? -13.025 -12.504 20.660 1.00 95.31 116 ASN A CA 1
ATOM 843 C C . ASN A 1 116 ? -13.597 -12.914 19.291 1.00 95.31 116 ASN A C 1
ATOM 845 O O . ASN A 1 116 ? -12.994 -13.729 18.598 1.00 95.31 116 ASN A O 1
ATOM 849 N N . GLN A 1 117 ? -14.764 -12.388 18.912 1.00 97.81 117 GLN A N 1
ATOM 850 C CA . GLN A 1 117 ? -15.404 -12.687 17.630 1.00 97.81 117 GL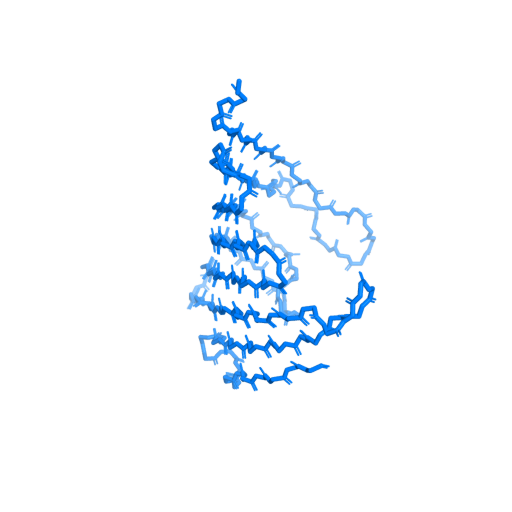N A CA 1
ATOM 851 C C . GLN A 1 117 ? -15.704 -11.382 16.908 1.00 97.81 117 GLN A C 1
ATOM 853 O O . GLN A 1 117 ? -16.373 -10.509 17.462 1.00 97.81 117 GLN A O 1
ATOM 858 N N . GLN A 1 118 ? -15.230 -11.271 15.671 1.00 97.56 118 GLN A N 1
ATOM 859 C CA . GLN A 1 118 ? -15.444 -10.114 14.814 1.00 97.56 118 GLN A CA 1
ATOM 860 C C . GLN A 1 118 ? -16.087 -10.568 13.509 1.00 97.56 118 GLN A C 1
ATOM 862 O O . GLN A 1 118 ? -15.610 -11.513 12.886 1.00 97.56 118 GLN A O 1
ATOM 867 N N . LEU A 1 119 ? -17.148 -9.881 13.095 1.00 98.00 119 LEU A N 1
ATOM 868 C CA . LEU A 1 119 ? -17.634 -9.958 11.722 1.00 98.00 119 LEU A CA 1
ATOM 869 C C . LEU A 1 119 ? -16.853 -8.960 10.882 1.00 98.00 119 LEU A C 1
ATOM 871 O O . LEU A 1 119 ? -16.660 -7.823 11.317 1.00 98.00 119 LEU A O 1
ATOM 875 N N . LEU A 1 120 ? -16.424 -9.381 9.697 1.00 98.00 120 LEU A N 1
ATOM 876 C CA . LEU A 1 120 ? -15.710 -8.544 8.748 1.00 98.00 120 LEU A CA 1
ATOM 877 C C . LEU A 1 120 ? -16.464 -8.519 7.425 1.00 98.00 120 LEU A C 1
ATOM 879 O O . LEU A 1 120 ? -17.085 -9.487 7.008 1.00 98.00 120 LEU A O 1
ATOM 883 N N . PHE A 1 121 ? -16.405 -7.371 6.779 1.00 98.31 121 PHE A N 1
ATOM 884 C CA . PHE A 1 121 ? -16.867 -7.171 5.425 1.00 98.31 121 PHE A CA 1
ATOM 885 C C . PHE A 1 121 ? -15.780 -6.401 4.701 1.00 98.31 121 PHE A C 1
ATOM 887 O O . PHE A 1 121 ? -15.351 -5.348 5.178 1.00 98.31 121 PHE A O 1
ATOM 894 N N . ARG A 1 122 ? -15.333 -6.906 3.557 1.00 98.50 122 ARG A N 1
ATOM 895 C CA . ARG A 1 122 ? -14.361 -6.220 2.715 1.00 98.50 122 ARG A CA 1
ATOM 896 C C . ARG A 1 122 ? -14.859 -6.171 1.281 1.00 98.50 122 ARG A C 1
ATOM 898 O O . ARG A 1 122 ? -15.339 -7.168 0.753 1.00 98.50 122 ARG A O 1
ATOM 905 N N . PHE A 1 123 ? -14.730 -4.998 0.680 1.00 98.62 123 PHE A N 1
ATOM 906 C CA . PHE A 1 123 ? -14.923 -4.771 -0.742 1.00 98.62 123 PHE A CA 1
ATOM 907 C C . PHE A 1 123 ? -13.578 -4.415 -1.368 1.00 98.62 123 PHE A C 1
ATOM 909 O O . PHE A 1 123 ? -12.896 -3.518 -0.872 1.00 98.62 123 PHE A O 1
ATOM 916 N N . ASP A 1 124 ? -13.228 -5.091 -2.453 1.00 98.50 124 ASP A N 1
ATOM 917 C CA . ASP A 1 124 ? -12.037 -4.853 -3.261 1.00 98.50 124 ASP A CA 1
ATOM 918 C C . ASP A 1 124 ? -12.467 -4.437 -4.670 1.00 98.50 124 ASP A C 1
ATOM 920 O O . ASP A 1 124 ? -13.374 -5.038 -5.243 1.00 98.50 124 ASP A O 1
ATOM 924 N N . SER A 1 125 ? -11.798 -3.435 -5.238 1.00 98.38 125 SER A N 1
ATOM 925 C CA . SER A 1 125 ? -11.985 -2.995 -6.623 1.00 98.38 125 SER A CA 1
ATOM 926 C C . SER A 1 125 ? -10.626 -2.735 -7.256 1.00 98.38 125 SER A C 1
ATOM 928 O O . SER A 1 125 ? -9.834 -1.943 -6.744 1.00 98.38 125 SER A O 1
ATOM 930 N N . PHE A 1 126 ? -10.372 -3.347 -8.407 1.00 97.81 126 PHE A N 1
ATOM 931 C CA . PHE A 1 126 ? -9.138 -3.187 -9.166 1.00 97.81 126 PHE A CA 1
ATOM 932 C C . PHE A 1 126 ? -9.434 -2.865 -10.630 1.00 97.81 126 PHE A C 1
ATOM 934 O O . PHE A 1 126 ? -10.324 -3.450 -11.253 1.00 97.81 126 PHE A O 1
ATOM 941 N N . ARG A 1 127 ? -8.683 -1.908 -11.169 1.00 97.25 127 ARG A N 1
ATOM 942 C CA . ARG A 1 127 ? -8.747 -1.427 -12.546 1.00 97.25 127 ARG A CA 1
ATOM 943 C C . ARG A 1 127 ? -7.360 -1.616 -13.168 1.00 97.25 127 ARG A C 1
ATOM 945 O O . ARG A 1 127 ? -6.432 -0.898 -12.796 1.00 97.25 127 ARG A O 1
ATOM 952 N N . PRO A 1 128 ? -7.187 -2.581 -14.086 1.00 93.25 128 PRO A N 1
ATOM 953 C CA . PRO A 1 128 ? -5.884 -2.963 -14.633 1.00 93.25 128 PRO A CA 1
ATOM 954 C C . PRO A 1 128 ? -5.393 -2.044 -15.766 1.00 93.25 128 PRO A C 1
ATOM 956 O O . PRO A 1 128 ? -4.373 -2.341 -16.380 1.00 93.25 128 PRO A O 1
ATOM 959 N N . ASP A 1 129 ? -6.125 -0.965 -16.069 1.00 93.69 129 ASP A N 1
ATOM 960 C CA . ASP A 1 129 ? -5.862 -0.048 -17.189 1.00 93.69 129 ASP A CA 1
ATOM 961 C C . ASP A 1 129 ? -5.790 -0.776 -18.546 1.00 93.69 129 ASP A C 1
ATOM 963 O O . ASP A 1 129 ? -4.796 -0.748 -19.272 1.00 93.69 129 ASP A O 1
ATOM 967 N N . GLY A 1 130 ? -6.852 -1.529 -18.854 1.00 85.75 130 GLY A N 1
ATOM 968 C CA . GLY A 1 130 ? -7.019 -2.226 -20.133 1.00 85.75 130 GLY A CA 1
ATOM 969 C C . GLY A 1 130 ? -6.173 -3.491 -20.321 1.00 85.75 130 GLY A C 1
ATOM 970 O O . GLY A 1 130 ? -6.312 -4.145 -21.351 1.00 85.75 130 GLY A O 1
ATOM 971 N N . GLN A 1 131 ? -5.332 -3.873 -19.350 1.00 85.12 131 GLN A N 1
ATOM 972 C CA . GLN A 1 131 ? -4.546 -5.119 -19.417 1.00 85.12 131 GLN A CA 1
ATOM 973 C C . GLN A 1 131 ? -5.379 -6.383 -19.165 1.00 85.12 131 GLN A C 1
ATOM 975 O O . GLN A 1 131 ? -5.004 -7.474 -19.587 1.00 85.12 131 GLN A O 1
ATOM 980 N N . SER A 1 132 ? -6.508 -6.248 -18.475 1.00 87.94 132 SER A N 1
ATOM 981 C CA . SER A 1 132 ? -7.462 -7.325 -18.212 1.00 87.94 132 SER A CA 1
ATOM 982 C C . SER A 1 132 ? -8.844 -6.736 -17.908 1.00 87.94 132 SER A C 1
ATOM 984 O O . SER A 1 132 ? -9.056 -5.529 -18.040 1.00 87.94 132 SER A O 1
ATOM 986 N N . ALA A 1 133 ? -9.803 -7.584 -17.537 1.00 92.75 133 ALA A N 1
ATOM 987 C CA . ALA A 1 133 ? -11.094 -7.118 -17.052 1.00 92.75 133 ALA A CA 1
ATOM 988 C C . ALA A 1 133 ? -10.962 -6.456 -15.673 1.00 92.75 133 ALA A C 1
ATOM 990 O O . ALA A 1 133 ? -10.158 -6.882 -14.839 1.00 92.75 133 ALA A O 1
ATOM 991 N N . ASP A 1 134 ? -11.801 -5.452 -15.433 1.00 95.81 134 ASP A N 1
ATOM 992 C CA . ASP A 1 134 ? -12.031 -4.905 -14.101 1.00 95.81 134 ASP A CA 1
ATOM 993 C C . ASP A 1 134 ? -12.458 -6.017 -13.134 1.00 95.81 134 ASP A C 1
ATOM 995 O O . ASP A 1 134 ? -13.166 -6.954 -13.512 1.00 95.81 134 ASP A O 1
ATOM 999 N N . SER A 1 135 ? -12.029 -5.906 -11.877 1.00 95.81 135 SER A N 1
ATOM 1000 C CA . SER A 1 135 ? -12.316 -6.904 -10.849 1.00 95.81 135 SER A CA 1
ATOM 1001 C C . SER A 1 135 ? -12.869 -6.236 -9.605 1.00 95.81 135 SER A C 1
ATOM 1003 O O . SER A 1 135 ? -12.162 -5.456 -8.971 1.00 95.81 135 SER A O 1
ATOM 1005 N N . ASP A 1 136 ? -14.091 -6.612 -9.232 1.00 97.25 136 ASP A N 1
ATOM 1006 C CA . ASP A 1 136 ? -14.742 -6.211 -7.989 1.00 97.25 136 ASP A CA 1
ATOM 1007 C C . ASP A 1 136 ? -15.085 -7.470 -7.179 1.00 97.25 136 ASP A C 1
ATOM 1009 O O . ASP A 1 136 ? -15.647 -8.428 -7.717 1.00 97.25 136 ASP A O 1
ATOM 1013 N N . GLN A 1 137 ? -14.740 -7.493 -5.891 1.00 96.31 137 GLN A N 1
ATOM 1014 C CA . GLN A 1 137 ? -14.946 -8.650 -5.018 1.00 96.31 137 GLN A CA 1
ATOM 1015 C C . GLN A 1 137 ? -15.465 -8.225 -3.645 1.00 96.31 137 GLN A C 1
ATOM 1017 O O . GLN A 1 137 ? -15.076 -7.193 -3.104 1.00 96.31 137 GLN A O 1
ATOM 1022 N N . 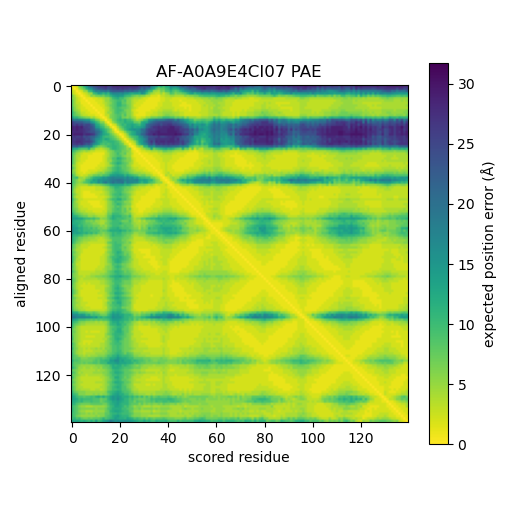VAL A 1 138 ? -16.324 -9.065 -3.064 1.00 94.81 138 VAL A N 1
ATOM 1023 C CA . VAL A 1 138 ? -16.744 -8.971 -1.664 1.00 94.81 138 VAL A CA 1
ATOM 1024 C C . VAL A 1 138 ? -16.228 -10.181 -0.889 1.00 94.81 138 VAL A C 1
ATOM 1026 O O . VAL A 1 138 ? -16.287 -11.310 -1.382 1.00 94.81 138 VAL A O 1
ATOM 1029 N N . ILE A 1 139 ? -15.734 -9.941 0.324 1.00 94.12 139 ILE A N 1
ATOM 1030 C CA . ILE A 1 139 ? -15.206 -10.945 1.251 1.00 94.12 139 ILE A CA 1
ATOM 1031 C C . ILE A 1 139 ? -15.916 -10.781 2.604 1.00 94.12 139 ILE A C 1
ATOM 1033 O O . ILE A 1 139 ? -16.089 -9.651 3.074 1.00 94.12 139 ILE A O 1
ATOM 1037 N N . PHE A 1 140 ? -16.310 -11.905 3.211 1.00 88.56 140 PHE A N 1
ATOM 1038 C CA . PHE A 1 140 ? -16.989 -12.006 4.510 1.00 88.56 140 PHE A CA 1
ATOM 1039 C C . PHE A 1 140 ? -16.217 -12.940 5.446 1.00 88.56 140 PHE A C 1
ATOM 1041 O O . PHE A 1 140 ? -15.634 -13.917 4.919 1.00 88.56 140 PHE A O 1
#

Sequence (140 aa):
MAGPAVTATLGGFNGNRSETNNNDNGEFLYAGRLALAPSSGSLELGVNAAYSRDRNATVAGESFRGKRFLAGGDIRWQDGPVLLAGEYIYASLKSSGAEINPAGFHATAGYMVAQNQQLLFRFDSFRPDGQSADSDQVIF

Secondary structure (DSSP, 8-state):
-PPPEEEEEEEEE-----TTS----S--EEEEEEEEE-TTSSEEEEEEEEEEEEEEEEETTEEEEEEEEEEEEEEEEEETTEEEEEEEEEEEEEETTEEE--EEEEEEEEEEEETTEEEEEEEEEEE-TTSS--EEEEE-

Mean predicted aligned error: 6.28 Å

Solvent-accessible surface area (backbone atoms only — not comparable to full-atom values): 7451 Å² total; per-residue (Å²): 131,70,67,61,45,77,49,79,48,75,50,76,44,70,57,73,88,51,99,84,53,66,45,81,64,96,50,52,38,37,38,40,37,44,36,41,32,50,63,83,70,34,41,38,38,36,39,36,40,35,42,36,55,38,72,42,36,77,55,98,89,38,85,36,46,33,42,39,38,37,40,36,38,36,41,39,37,46,58,92,55,40,37,40,36,35,40,39,42,39,37,43,41,40,38,96,89,49,75,40,56,29,36,36,39,37,42,35,43,34,39,51,81,47,102,89,40,69,52,52,40,35,42,39,41,40,39,48,57,82,76,55,78,70,46,76,49,79,48,113

Foldseek 3Di:
DDAKDKDKDKDWDQDDPDPPQPSPPVKTKIKMKIKIQGPVNQKIKMKMKIKIAGCFGQDPNDTAGGIKIKIKMKMWGDDDFKIKIKMKIWMWGDDDPDIWIKIKMKIKIWGDPDPPDIDIKMWIWIDRRPPDDTDIDIDD

Nearest PDB structures (foldseek):
  4kra-assembly1_B  TM=6.359E-01  e=3.681E-02  Salmonella enterica subsp. enterica serovar Typhi
  4kr4-assembly1_B  TM=5.892E-01  e=2.842E-01  Salmonella enterica subsp. enterica serovar Typhi
  4v3h-assembly2_B  TM=5.976E-01  e=6.953E+00  Klebsiella oxytoca
  2wvp-assembly1_A  TM=4.556E-01  e=7.327E+00  Escherichia coli K-12
  4v3g-assembly1_A  TM=4.518E-01  e=9.036E+00  Klebsiella oxytoca

pLDDT: mean 89.21, std 13.66, range [46.06, 98.81]

Radius of gyration: 18.59 Å; Cα contacts (8 Å, |Δi|>4): 335; chains: 1; bounding box: 42×31×54 Å